Protein AF-V5FW48-F1 (afdb_monomer_lite)

Radius of gyration: 19.74 Å; chains: 1; bounding box: 48×28×52 Å

Sequence (156 aa):
CVYSNAESFEYIRESLEKKLLSNLEQDDKLPFQGLPIVLMFLQDSTIDEKEVLRLREDGQNLADSLQCPFMDVCLDQITEEQLVSDALHQLVQSIHHRAGFLNINQSVIECVEPDIRIIMCMFCGDPYSVENVLAPLLSHQFCFLSSAHSIILETF

pLDDT: mean 79.46, std 15.97, range [36.16, 97.38]

InterPro domains:
  IPR039006 Rho GTPase-activating protein, pG2 domain [PS51853] (117-156)
  IPR039007 Rho GTPase-activating protein, pG1 domain [PS51852] (1-110)
  IPR045786 Rho GTPase-activating protein, pG1 and pG2 domain [PF19518] (1-154)
  IPR051978 Rho GTPase-activating domain-containing protein [PTHR46005] (1-156)

Organism: Anoplophora glabripennis (NCBI:txid217634)

Structure (mmCIF, N/CA/C/O backbone):
data_AF-V5FW48-F1
#
_entry.id   AF-V5FW48-F1
#
loop_
_atom_site.group_PDB
_atom_site.id
_atom_site.type_symbol
_atom_site.label_atom_id
_atom_site.label_alt_id
_atom_site.label_comp_id
_atom_site.label_asym_id
_atom_site.label_entity_id
_atom_site.label_seq_id
_atom_site.pdbx_PDB_ins_code
_atom_site.Cartn_x
_atom_site.Cartn_y
_atom_site.Cartn_z
_atom_site.occupancy
_atom_site.B_iso_or_equiv
_atom_site.auth_seq_id
_atom_site.auth_comp_id
_atom_site.auth_asym_id
_atom_site.auth_atom_id
_atom_site.pdbx_PDB_model_num
ATOM 1 N N . CYS A 1 1 ? -2.242 -4.855 6.760 1.00 93.44 1 CYS A N 1
ATOM 2 C CA . CYS A 1 1 ? -1.733 -4.229 7.995 1.00 93.44 1 CYS A CA 1
ATOM 3 C C . CYS A 1 1 ? -2.922 -3.720 8.783 1.00 93.44 1 CYS A C 1
ATOM 5 O O . CYS A 1 1 ? -3.764 -3.078 8.176 1.00 93.44 1 CYS A O 1
ATOM 7 N N . VAL A 1 2 ? -3.020 -4.039 10.072 1.00 95.38 2 VAL A N 1
ATOM 8 C CA . VAL A 1 2 ? -4.204 -3.730 10.886 1.00 95.38 2 VAL A CA 1
ATOM 9 C C . VAL A 1 2 ? -3.772 -2.986 12.141 1.00 95.38 2 VAL A C 1
ATOM 11 O O . VAL A 1 2 ? -2.908 -3.492 12.854 1.00 95.38 2 VAL A O 1
ATOM 14 N N . TYR A 1 3 ? -4.367 -1.826 12.405 1.00 96.00 3 TYR A N 1
ATOM 15 C CA . TYR A 1 3 ? -4.175 -1.066 13.641 1.00 96.00 3 TYR A CA 1
ATOM 16 C C . TYR A 1 3 ? -5.521 -0.671 14.243 1.00 96.00 3 TYR A C 1
ATOM 18 O O . TYR A 1 3 ? -6.526 -0.590 13.537 1.00 96.00 3 TYR A O 1
ATOM 26 N N . SER A 1 4 ? -5.528 -0.420 15.549 1.00 94.25 4 SER A N 1
ATOM 27 C CA . SER A 1 4 ? -6.721 0.022 16.279 1.00 94.25 4 SER A CA 1
ATOM 28 C C . SER A 1 4 ? -6.479 1.236 17.168 1.00 94.25 4 SER A C 1
ATOM 30 O O . SER A 1 4 ? -7.431 1.847 17.626 1.00 94.25 4 SER A O 1
ATOM 32 N N . ASN A 1 5 ? -5.224 1.620 17.407 1.00 93.56 5 ASN A N 1
ATOM 33 C CA . ASN A 1 5 ? -4.847 2.739 18.271 1.00 93.56 5 ASN A CA 1
ATOM 34 C C . ASN A 1 5 ? -3.536 3.385 17.791 1.00 93.56 5 ASN A C 1
ATOM 36 O O . ASN A 1 5 ? -2.879 2.871 16.883 1.00 93.56 5 ASN A O 1
ATOM 40 N N . ALA A 1 6 ? -3.134 4.495 18.416 1.00 94.25 6 ALA A N 1
ATOM 41 C CA . ALA A 1 6 ? -1.928 5.230 18.034 1.00 94.25 6 ALA A CA 1
ATOM 42 C C . ALA A 1 6 ? -0.639 4.395 18.116 1.00 94.25 6 ALA A C 1
ATOM 44 O O . ALA A 1 6 ? 0.212 4.499 17.238 1.00 94.25 6 ALA A O 1
ATOM 45 N N . GLU A 1 7 ? -0.498 3.534 19.125 1.00 95.19 7 GLU A N 1
ATOM 46 C CA . GLU A 1 7 ? 0.699 2.698 19.285 1.00 95.19 7 GLU A CA 1
ATOM 47 C C . GLU A 1 7 ? 0.830 1.670 18.151 1.00 95.19 7 GLU A C 1
ATOM 49 O O . GLU A 1 7 ? 1.885 1.543 17.529 1.00 95.19 7 GLU A O 1
ATOM 54 N N . SER A 1 8 ? -0.261 0.968 17.835 1.00 96.00 8 SER A N 1
ATOM 55 C CA . SER A 1 8 ? -0.294 0.003 16.730 1.00 96.00 8 SER A CA 1
ATOM 56 C C . SER A 1 8 ? -0.149 0.674 15.362 1.00 96.00 8 SER A C 1
ATOM 58 O O . SER A 1 8 ? 0.504 0.111 14.482 1.00 96.00 8 SER A O 1
ATOM 60 N N . PHE A 1 9 ? -0.690 1.884 15.188 1.00 96.56 9 PHE A N 1
ATOM 61 C CA . PHE A 1 9 ? -0.482 2.686 13.983 1.00 96.56 9 PHE A CA 1
ATOM 62 C C . PHE A 1 9 ? 0.998 3.026 13.786 1.00 96.56 9 PHE A C 1
ATOM 64 O O . PHE A 1 9 ? 1.564 2.749 12.727 1.00 96.56 9 PHE A O 1
ATOM 71 N N . GLU A 1 10 ? 1.644 3.557 14.825 1.00 97.25 10 GLU A N 1
ATOM 72 C CA . GLU A 1 10 ? 3.057 3.929 14.784 1.00 97.25 10 GLU A CA 1
ATOM 73 C C . GLU A 1 10 ? 3.964 2.728 14.526 1.00 97.25 10 GLU A C 1
ATOM 75 O O . GLU A 1 10 ? 4.857 2.787 13.678 1.00 97.25 10 GLU A O 1
ATOM 80 N N . TYR A 1 11 ? 3.677 1.590 15.163 1.00 96.75 11 TYR A N 1
ATOM 81 C CA . TYR A 1 11 ? 4.393 0.348 14.890 1.00 96.75 11 TYR A CA 1
ATOM 82 C C . TYR A 1 11 ? 4.313 -0.056 13.410 1.00 96.75 11 TYR A C 1
ATOM 84 O O . TYR A 1 11 ? 5.325 -0.448 12.817 1.00 96.75 11 TYR A O 1
ATOM 92 N N . ILE A 1 12 ? 3.125 0.030 12.799 1.00 95.69 12 ILE A N 1
ATOM 93 C CA . ILE A 1 12 ? 2.938 -0.294 11.380 1.00 95.69 12 ILE A CA 1
ATOM 94 C C . ILE A 1 12 ? 3.698 0.690 10.504 1.00 95.69 12 ILE A C 1
ATOM 96 O O . ILE A 1 12 ? 4.411 0.247 9.602 1.00 95.69 12 ILE A O 1
ATOM 100 N N . ARG A 1 13 ? 3.577 1.992 10.775 1.00 94.50 13 ARG A N 1
ATOM 101 C CA . ARG A 1 13 ? 4.265 3.043 10.024 1.00 94.50 13 ARG A CA 1
ATOM 102 C C . ARG A 1 13 ? 5.772 2.813 10.023 1.00 94.50 13 ARG A C 1
ATOM 104 O O . ARG A 1 13 ? 6.355 2.635 8.957 1.00 94.50 13 ARG A O 1
ATOM 111 N N . GLU A 1 14 ? 6.380 2.682 11.201 1.00 94.44 14 GLU A N 1
ATOM 112 C CA . GLU A 1 14 ? 7.818 2.433 11.318 1.00 94.44 14 GLU A CA 1
ATOM 113 C C . GLU A 1 14 ? 8.245 1.120 10.650 1.00 94.44 14 GLU A C 1
ATOM 115 O O . GLU A 1 14 ? 9.309 1.040 10.034 1.00 94.44 14 GLU A O 1
ATOM 120 N N . SER A 1 15 ? 7.441 0.061 10.788 1.00 91.06 15 SER A N 1
ATOM 121 C CA . SER A 1 15 ? 7.755 -1.247 10.205 1.00 91.06 15 SER A CA 1
ATOM 122 C C . SER A 1 15 ? 7.722 -1.214 8.678 1.00 91.06 15 SER A C 1
ATOM 124 O O . SER A 1 15 ? 8.538 -1.875 8.032 1.00 91.06 15 SER A O 1
ATOM 126 N N . LEU A 1 16 ? 6.784 -0.463 8.098 1.00 88.50 16 LEU A N 1
ATOM 127 C CA . LEU A 1 16 ? 6.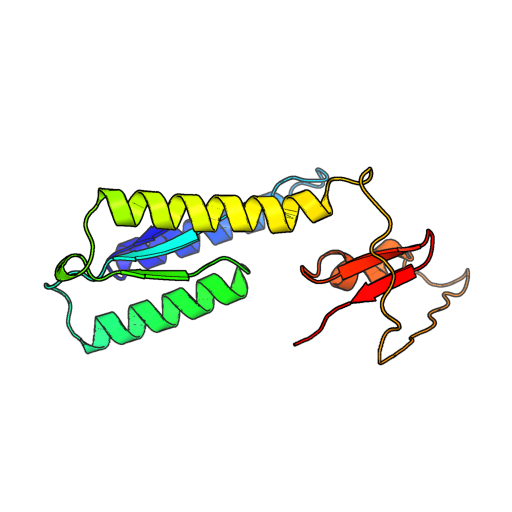678 -0.279 6.655 1.00 88.50 16 LEU A CA 1
ATOM 128 C C . LEU A 1 16 ? 7.795 0.626 6.135 1.00 88.50 16 LEU A C 1
ATOM 130 O O . LEU A 1 16 ? 8.454 0.246 5.172 1.00 88.50 16 LEU A O 1
ATOM 134 N N . GLU A 1 17 ? 8.089 1.742 6.803 1.00 84.75 17 GLU A N 1
ATOM 135 C CA . GLU A 1 17 ? 9.196 2.636 6.441 1.00 84.75 17 GLU A CA 1
ATOM 136 C C . GLU A 1 17 ? 10.545 1.916 6.467 1.00 84.75 17 GLU A C 1
ATOM 138 O O . GLU A 1 17 ? 11.278 1.946 5.481 1.00 84.75 17 GLU A O 1
ATOM 143 N N . LYS A 1 18 ? 10.853 1.187 7.549 1.00 84.06 18 LYS A N 1
ATOM 144 C CA . LYS A 1 18 ? 12.096 0.405 7.656 1.00 84.06 18 LYS A CA 1
ATOM 145 C C . LYS A 1 18 ? 12.216 -0.610 6.524 1.00 84.06 18 LYS A C 1
ATOM 147 O O . LYS A 1 18 ? 13.293 -0.751 5.952 1.00 84.06 18 LYS A O 1
ATOM 152 N N . LYS A 1 19 ? 11.119 -1.293 6.175 1.00 76.69 19 LYS A N 1
ATOM 153 C CA . LYS A 1 19 ? 11.105 -2.241 5.053 1.00 76.69 19 LYS A CA 1
ATOM 154 C C . LYS A 1 19 ? 11.271 -1.547 3.704 1.00 76.69 19 LYS A C 1
ATOM 156 O O . LYS A 1 19 ? 11.977 -2.075 2.854 1.00 76.69 19 LYS A O 1
ATOM 161 N N . LEU A 1 20 ? 10.650 -0.393 3.481 1.00 73.19 20 LEU A N 1
ATOM 162 C CA . LEU A 1 20 ? 10.819 0.364 2.237 1.00 73.19 20 LEU A CA 1
ATOM 163 C C . LEU A 1 20 ? 12.265 0.845 2.078 1.00 73.19 20 LEU A C 1
ATOM 165 O O . LEU A 1 20 ? 12.862 0.651 1.023 1.00 73.19 20 LEU A O 1
ATOM 169 N N . LEU A 1 21 ? 12.851 1.384 3.148 1.00 68.31 21 LEU A N 1
ATOM 170 C CA . LEU A 1 21 ? 14.233 1.863 3.173 1.00 68.31 21 LEU A CA 1
ATOM 171 C C . LEU A 1 21 ? 15.245 0.727 2.986 1.00 68.31 21 LEU A C 1
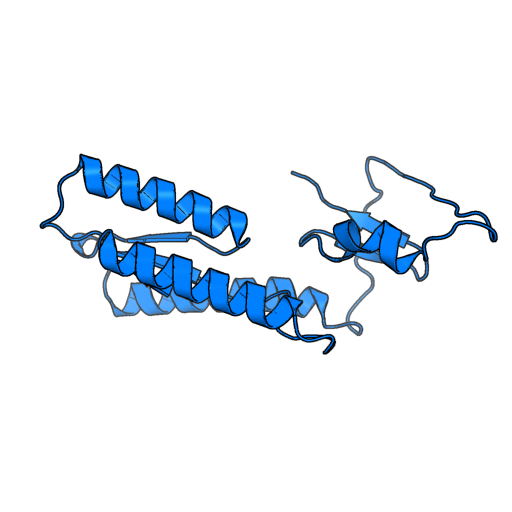ATOM 173 O O . LEU A 1 21 ? 16.145 0.855 2.163 1.00 68.31 21 LEU A O 1
ATOM 177 N N . SER A 1 22 ? 15.062 -0.423 3.647 1.00 66.50 22 SER A N 1
ATOM 178 C CA . SER A 1 22 ? 15.976 -1.566 3.485 1.00 66.50 22 SER A CA 1
ATOM 179 C C . SER A 1 22 ? 16.008 -2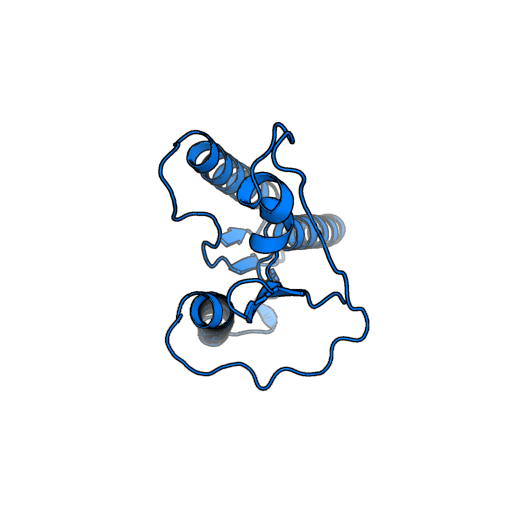.121 2.058 1.00 66.50 22 SER A C 1
ATOM 181 O O . SER A 1 22 ? 16.993 -2.731 1.658 1.00 66.50 22 SER A O 1
ATOM 183 N N . ASN A 1 23 ? 14.930 -1.928 1.292 1.00 58.78 23 ASN A N 1
ATOM 184 C CA . ASN A 1 23 ? 14.867 -2.330 -0.113 1.00 58.78 23 ASN A CA 1
ATOM 185 C C . ASN A 1 23 ? 15.505 -1.323 -1.068 1.00 58.78 23 ASN A C 1
ATOM 187 O O . ASN A 1 23 ? 15.908 -1.709 -2.155 1.00 58.78 23 ASN A O 1
ATOM 191 N N . LEU A 1 24 ? 15.592 -0.051 -0.681 1.00 57.88 24 LEU A N 1
ATOM 192 C CA . LEU A 1 24 ? 16.287 0.973 -1.461 1.00 57.88 24 LEU A CA 1
ATOM 193 C C . LEU A 1 24 ? 17.813 0.834 -1.347 1.00 57.88 24 LEU A C 1
ATOM 195 O O . LEU A 1 24 ? 18.526 1.198 -2.275 1.00 57.88 24 LEU A O 1
ATOM 199 N N . GLU A 1 25 ? 18.312 0.316 -0.220 1.00 58.03 25 GLU A N 1
ATOM 200 C CA . GLU A 1 25 ? 19.749 0.149 0.049 1.00 58.03 25 GLU A CA 1
ATOM 201 C C . GLU A 1 25 ? 20.359 -1.113 -0.581 1.00 58.03 25 GLU A C 1
ATOM 203 O O . GLU A 1 25 ? 21.578 -1.199 -0.739 1.00 58.03 25 GLU A O 1
ATOM 208 N N . GLN A 1 26 ? 19.537 -2.099 -0.945 1.00 55.69 26 GLN A N 1
ATOM 209 C CA . GLN A 1 26 ? 19.987 -3.264 -1.699 1.00 55.69 26 GLN A CA 1
ATOM 210 C C . GLN A 1 26 ? 19.848 -2.959 -3.195 1.00 55.69 26 GLN A C 1
ATOM 212 O O . GLN A 1 26 ? 18.740 -2.883 -3.708 1.00 55.69 26 GLN A O 1
ATOM 217 N N . ASP A 1 27 ? 20.973 -2.852 -3.913 1.00 47.56 27 ASP A N 1
ATOM 218 C CA . ASP A 1 27 ? 21.069 -2.762 -5.390 1.00 47.56 27 ASP A CA 1
ATOM 219 C C . ASP A 1 27 ? 20.424 -3.966 -6.135 1.00 47.56 27 ASP A C 1
ATOM 221 O O . ASP A 1 27 ? 20.515 -4.093 -7.363 1.00 47.56 27 ASP A O 1
ATOM 225 N N . ASP A 1 28 ? 19.776 -4.878 -5.401 1.00 44.75 28 ASP A N 1
ATOM 226 C CA . ASP A 1 28 ? 19.047 -6.014 -5.935 1.00 44.75 28 ASP A CA 1
ATOM 227 C C . ASP A 1 28 ? 17.736 -5.545 -6.567 1.00 44.75 28 ASP A C 1
ATOM 229 O O . ASP A 1 28 ? 16.783 -5.091 -5.931 1.00 44.75 28 ASP A O 1
ATOM 233 N N . LYS A 1 29 ? 17.706 -5.687 -7.889 1.00 49.72 29 LYS A N 1
ATOM 234 C CA . LYS A 1 29 ? 16.550 -5.442 -8.740 1.00 49.72 29 LYS A CA 1
ATOM 235 C C . LYS A 1 29 ? 15.380 -6.352 -8.312 1.00 49.72 29 LYS A C 1
ATOM 237 O O . LYS A 1 29 ? 15.253 -7.460 -8.826 1.00 49.72 29 LYS A O 1
ATOM 242 N N . LEU A 1 30 ? 14.502 -5.789 -7.464 1.00 46.53 30 LEU A N 1
ATOM 243 C CA . LEU A 1 30 ? 13.121 -6.181 -7.086 1.00 46.53 30 LEU A CA 1
ATOM 244 C C . LEU A 1 30 ? 12.998 -7.210 -5.937 1.00 46.53 30 LEU A C 1
ATOM 246 O O . LEU A 1 30 ? 13.680 -8.232 -5.974 1.00 46.53 30 LEU A O 1
ATOM 250 N N . PRO A 1 31 ? 12.100 -6.989 -4.933 1.00 45.53 31 PRO A N 1
ATOM 251 C CA . PRO A 1 31 ? 10.641 -7.117 -5.143 1.00 45.53 31 PRO A CA 1
ATOM 252 C C . PRO A 1 31 ? 9.697 -6.106 -4.438 1.00 45.53 31 PRO A C 1
ATOM 254 O O . PRO A 1 31 ? 8.482 -6.264 -4.541 1.00 45.53 31 PRO A O 1
ATOM 257 N N . PHE A 1 32 ? 10.172 -5.094 -3.702 1.00 48.16 32 PHE A N 1
ATOM 258 C CA . PHE A 1 32 ? 9.262 -4.246 -2.896 1.00 48.16 32 PHE A CA 1
ATOM 259 C C . PHE A 1 32 ? 8.679 -3.018 -3.605 1.00 48.16 32 PHE A C 1
ATOM 261 O O . PHE A 1 32 ? 7.820 -2.344 -3.033 1.00 48.16 32 PHE A O 1
ATOM 268 N N . GLN A 1 33 ? 9.045 -2.769 -4.863 1.00 51.81 33 GLN A N 1
ATOM 269 C CA . GLN A 1 33 ? 8.271 -1.886 -5.737 1.00 51.81 33 GLN A CA 1
ATOM 270 C C . GLN A 1 33 ? 6.960 -2.597 -6.110 1.00 51.81 33 GLN A C 1
ATOM 272 O O . GLN A 1 33 ? 6.857 -3.210 -7.165 1.00 51.81 33 GLN A O 1
ATOM 277 N N . GLY A 1 34 ? 5.985 -2.609 -5.196 1.00 55.78 34 GLY A N 1
ATOM 278 C CA . GLY A 1 34 ? 4.681 -3.222 -5.449 1.00 55.78 34 GLY A CA 1
ATOM 279 C C . GLY A 1 34 ? 4.250 -4.339 -4.499 1.00 55.78 34 GLY A C 1
ATOM 280 O O . GLY A 1 34 ? 3.411 -5.147 -4.903 1.00 55.78 34 GLY A O 1
ATOM 281 N N . LEU A 1 35 ? 4.694 -4.366 -3.232 1.00 68.94 35 LEU A N 1
ATOM 282 C CA . LEU A 1 35 ? 4.101 -5.276 -2.241 1.00 68.94 35 LEU A CA 1
ATOM 283 C C . LEU A 1 35 ? 2.596 -4.968 -2.095 1.00 68.94 35 LEU A C 1
ATOM 285 O O . LEU A 1 35 ? 2.252 -3.840 -1.724 1.00 68.94 35 LEU A O 1
ATOM 289 N N . PRO A 1 36 ? 1.687 -5.899 -2.433 1.00 78.00 36 PRO A N 1
ATOM 290 C CA . PRO A 1 36 ? 0.257 -5.676 -2.283 1.00 78.00 36 PRO A CA 1
ATOM 291 C C . PRO A 1 36 ? -0.036 -5.605 -0.784 1.00 78.00 36 PRO A C 1
ATOM 293 O O . PRO A 1 36 ? 0.174 -6.561 -0.038 1.00 78.00 36 PRO A O 1
ATOM 296 N N . ILE A 1 37 ? -0.445 -4.429 -0.330 1.00 87.69 37 ILE A N 1
ATOM 297 C CA . ILE A 1 37 ? -0.781 -4.152 1.063 1.00 87.69 37 ILE A CA 1
ATOM 298 C C . ILE A 1 37 ? -2.230 -3.694 1.064 1.00 87.69 37 ILE A C 1
ATOM 300 O O . ILE A 1 37 ? -2.674 -3.060 0.119 1.00 87.69 37 ILE A O 1
ATOM 304 N N . VAL A 1 38 ? -2.958 -4.021 2.121 1.00 92.62 38 VAL A N 1
ATOM 305 C CA . VAL A 1 38 ? -4.214 -3.359 2.477 1.00 92.62 38 VAL A CA 1
ATOM 306 C C . VAL A 1 38 ? -4.011 -2.823 3.884 1.00 92.62 38 VAL A C 1
ATOM 308 O O . VAL A 1 38 ? -3.590 -3.582 4.769 1.00 92.62 38 VAL A O 1
ATOM 311 N N . LEU A 1 39 ? -4.221 -1.525 4.085 1.00 95.19 39 LEU A N 1
ATOM 312 C CA . LEU A 1 39 ? -4.157 -0.894 5.397 1.00 95.19 39 LEU A CA 1
ATOM 313 C C . LEU A 1 39 ? -5.567 -0.836 5.983 1.00 95.19 39 LEU A C 1
ATOM 315 O O . LEU A 1 39 ? -6.499 -0.396 5.324 1.00 95.19 39 LEU A O 1
ATOM 319 N N . MET A 1 40 ? -5.724 -1.308 7.211 1.00 96.00 40 MET A N 1
ATOM 320 C CA . MET A 1 40 ? -7.017 -1.434 7.866 1.00 96.00 40 MET A CA 1
ATOM 321 C C . MET A 1 40 ? -6.976 -0.766 9.233 1.00 96.00 40 MET A C 1
ATOM 323 O O . MET A 1 40 ? -6.106 -1.076 10.051 1.00 96.00 40 MET A O 1
ATOM 327 N N . PHE A 1 41 ? -7.947 0.106 9.467 1.00 95.56 41 PHE A N 1
ATOM 328 C CA . PHE A 1 41 ? -8.241 0.688 10.761 1.00 95.56 41 PHE A CA 1
ATOM 329 C C . PHE A 1 41 ? -9.449 -0.020 11.375 1.00 95.56 41 PHE A C 1
ATOM 331 O O . PHE A 1 41 ? -10.541 -0.005 10.808 1.00 95.56 41 PHE A O 1
ATOM 338 N N . LEU A 1 42 ? -9.240 -0.653 12.527 1.00 92.75 42 LEU A N 1
ATOM 339 C CA . LEU A 1 42 ? -10.304 -1.229 13.342 1.00 92.75 42 LEU A CA 1
ATOM 340 C C . LEU A 1 42 ? -10.696 -0.220 14.415 1.00 92.75 42 LEU A C 1
ATOM 342 O O . LEU A 1 42 ? -9.923 0.032 15.340 1.00 92.75 42 LEU A O 1
ATOM 346 N N . GLN A 1 43 ? -11.898 0.337 14.301 1.00 88.12 43 GLN A N 1
ATOM 347 C CA . GLN A 1 43 ? -12.406 1.270 15.292 1.00 88.12 43 GLN A CA 1
ATOM 348 C C . GLN A 1 43 ? -12.683 0.538 16.611 1.00 88.12 43 GLN A C 1
ATOM 350 O O . GLN A 1 43 ? -13.548 -0.336 16.684 1.00 88.12 43 GLN A O 1
ATOM 355 N N . ASP A 1 44 ? -11.961 0.924 17.661 1.00 80.62 44 ASP A N 1
ATOM 356 C CA . ASP A 1 44 ? -12.221 0.472 19.024 1.00 80.62 44 ASP A CA 1
ATOM 357 C C . ASP A 1 44 ? -13.190 1.443 19.720 1.00 80.62 44 ASP A C 1
ATOM 359 O O . ASP A 1 44 ? -12.961 2.652 19.770 1.00 80.62 44 ASP A O 1
ATOM 363 N N . SER A 1 45 ? -14.278 0.903 20.274 1.00 74.56 45 SER A N 1
ATOM 364 C CA . SER A 1 45 ? -15.296 1.645 21.035 1.00 74.56 45 SER A CA 1
ATOM 365 C C . SER A 1 45 ? -14.766 2.371 22.281 1.00 74.56 45 SER A C 1
ATOM 367 O O . SER A 1 45 ? -15.458 3.220 22.841 1.00 74.56 45 SER A O 1
ATOM 369 N N . THR A 1 46 ? -13.560 2.033 22.742 1.00 79.19 46 THR A N 1
ATOM 370 C CA . THR A 1 46 ? -12.935 2.627 23.932 1.00 79.19 46 THR A CA 1
ATOM 371 C C . THR A 1 46 ? -12.180 3.930 23.653 1.00 79.19 46 THR A C 1
ATOM 373 O O . THR A 1 46 ? -11.794 4.619 24.599 1.00 79.19 46 THR A O 1
ATOM 376 N N . ILE A 1 47 ? -11.976 4.275 22.379 1.00 80.19 47 ILE A N 1
ATOM 377 C CA . ILE A 1 47 ? -11.166 5.416 21.944 1.00 80.19 47 ILE A CA 1
ATOM 378 C C . ILE A 1 47 ? -12.048 6.653 21.748 1.00 80.19 47 ILE A C 1
ATOM 380 O O . ILE A 1 47 ? -13.180 6.564 21.275 1.00 80.19 47 ILE A O 1
ATOM 384 N N . ASP A 1 48 ? -11.518 7.822 22.112 1.00 88.69 48 ASP A N 1
ATOM 385 C CA . ASP A 1 48 ? -12.210 9.102 21.951 1.00 88.69 48 ASP A CA 1
ATOM 386 C C . ASP A 1 48 ? -12.495 9.413 20.472 1.00 88.69 48 ASP A C 1
ATOM 388 O O . ASP A 1 48 ? -11.654 9.179 19.602 1.00 88.69 48 ASP A O 1
ATOM 392 N N . GLU A 1 49 ? -13.653 10.010 20.171 1.00 88.69 49 GLU A N 1
ATOM 393 C CA . GLU A 1 49 ? -14.068 10.306 18.789 1.00 88.69 49 GLU A CA 1
ATOM 394 C C . GLU A 1 49 ? -13.042 11.171 18.043 1.00 88.69 49 GLU A C 1
ATOM 396 O O . GLU A 1 49 ? -12.802 10.987 16.847 1.00 88.69 49 GLU A O 1
ATOM 401 N N . LYS A 1 50 ? -12.388 12.099 18.751 1.00 92.00 50 LYS A N 1
ATOM 402 C CA . LYS A 1 50 ? -11.343 12.945 18.169 1.00 92.00 50 LYS A CA 1
ATOM 403 C C . LYS A 1 50 ? -10.109 12.136 17.777 1.00 92.00 50 LYS A C 1
ATOM 405 O O . LYS A 1 50 ? -9.475 12.436 16.766 1.00 92.00 50 LYS A O 1
ATOM 410 N N . GLU A 1 51 ? -9.750 11.143 18.580 1.00 91.69 51 GLU A N 1
ATOM 411 C CA . GLU A 1 51 ? -8.619 10.264 18.300 1.00 91.69 51 GLU A CA 1
ATOM 412 C C . GLU A 1 51 ? -8.944 9.299 17.156 1.00 91.69 51 GLU A C 1
ATOM 414 O O . GLU A 1 51 ? -8.112 9.129 16.270 1.00 91.69 51 GLU A O 1
ATOM 419 N N . VAL A 1 52 ? -10.173 8.778 17.087 1.00 92.62 52 VAL A N 1
ATOM 420 C CA . VAL A 1 52 ? -10.661 7.986 15.944 1.00 92.62 52 VAL A CA 1
ATOM 421 C C . VAL A 1 52 ? -10.548 8.771 14.635 1.00 92.62 52 VAL A C 1
ATOM 423 O O . VAL A 1 52 ? -9.998 8.260 13.661 1.00 92.62 52 VAL A O 1
ATOM 426 N N . LEU A 1 53 ? -11.029 10.020 14.606 1.00 94.12 53 LEU A N 1
ATOM 427 C CA . LEU A 1 53 ? -10.947 10.871 13.413 1.00 94.12 53 LEU A CA 1
ATOM 428 C C . LEU A 1 53 ? -9.499 11.102 12.976 1.00 94.12 53 LEU A C 1
ATOM 430 O O . LEU A 1 53 ? -9.187 10.977 11.793 1.00 94.12 53 LEU A O 1
ATOM 434 N N . ARG A 1 54 ? -8.615 11.387 13.935 1.00 95.69 54 ARG A N 1
ATOM 435 C CA . ARG A 1 54 ? -7.191 11.585 13.664 1.00 95.69 54 ARG A CA 1
ATOM 436 C C . ARG A 1 54 ? -6.537 10.316 13.118 1.00 95.69 54 ARG A C 1
ATOM 438 O O . ARG A 1 54 ? -5.847 10.375 12.111 1.00 95.69 54 ARG A O 1
ATOM 445 N N . LEU A 1 55 ? -6.766 9.171 13.758 1.00 95.62 55 LEU A N 1
ATOM 446 C CA . LEU A 1 55 ? -6.198 7.888 13.342 1.00 95.62 55 LEU A CA 1
ATOM 447 C C . LEU A 1 55 ? -6.680 7.461 11.959 1.00 95.62 55 LEU A C 1
ATOM 449 O O . LEU A 1 55 ? -5.916 6.858 11.207 1.00 95.62 55 LEU A O 1
ATOM 453 N N . ARG A 1 56 ? -7.926 7.782 11.609 1.00 96.00 56 ARG A N 1
ATOM 454 C CA . ARG A 1 56 ? -8.466 7.562 10.269 1.00 96.00 56 ARG A CA 1
ATOM 455 C C . ARG A 1 56 ? -7.772 8.437 9.227 1.00 96.00 56 ARG A C 1
ATOM 457 O O . ARG A 1 56 ? -7.392 7.924 8.181 1.00 96.00 56 ARG A O 1
ATOM 464 N N . GLU A 1 57 ? -7.596 9.727 9.509 1.00 97.19 57 GLU A N 1
ATOM 465 C CA . GLU A 1 57 ? -6.900 10.664 8.616 1.00 97.19 57 GLU A CA 1
ATOM 466 C C . GLU A 1 57 ? -5.429 10.266 8.421 1.00 97.19 57 GLU A C 1
ATOM 468 O O . GLU A 1 57 ? -4.965 10.138 7.288 1.00 97.19 57 GLU A O 1
ATOM 473 N N . ASP A 1 58 ? -4.716 9.983 9.513 1.00 97.38 58 ASP A N 1
ATOM 474 C CA . ASP A 1 58 ? -3.324 9.524 9.485 1.00 97.38 58 ASP A CA 1
ATOM 475 C C . ASP A 1 58 ? -3.192 8.191 8.714 1.00 97.38 58 ASP A C 1
ATOM 477 O O . ASP A 1 58 ? -2.267 8.009 7.918 1.00 97.38 58 ASP A O 1
ATOM 481 N N . GLY A 1 59 ? -4.157 7.282 8.890 1.00 96.94 59 GLY A N 1
ATOM 482 C CA . GLY A 1 59 ? -4.279 6.032 8.139 1.00 96.94 59 GLY A CA 1
ATOM 483 C C . GLY A 1 59 ? -4.450 6.224 6.642 1.00 96.94 59 GLY A C 1
ATOM 484 O O . GLY A 1 59 ? -3.704 5.630 5.864 1.00 96.94 59 GLY A O 1
ATOM 485 N N . GLN A 1 60 ? -5.403 7.063 6.240 1.00 96.56 60 GLN A N 1
ATOM 486 C CA . GLN A 1 60 ? -5.656 7.365 4.834 1.00 96.56 60 GLN A CA 1
ATOM 487 C C . GLN A 1 60 ? -4.425 8.006 4.181 1.00 96.56 60 GLN A C 1
ATOM 489 O O . GLN A 1 60 ? -3.985 7.546 3.133 1.00 96.56 60 GLN A O 1
ATOM 494 N N . ASN A 1 61 ? -3.796 8.982 4.843 1.00 95.62 61 ASN A N 1
ATOM 495 C CA . ASN A 1 61 ? -2.582 9.636 4.344 1.00 95.62 61 ASN A CA 1
ATOM 496 C C . ASN A 1 61 ? -1.420 8.647 4.147 1.00 95.62 61 ASN A C 1
ATOM 498 O O . ASN A 1 61 ? -0.668 8.735 3.168 1.00 95.62 61 ASN A O 1
ATOM 502 N N . LEU A 1 62 ? -1.260 7.694 5.073 1.00 93.38 62 LEU A N 1
ATOM 503 C CA . LEU A 1 62 ? -0.262 6.637 4.943 1.00 93.38 62 LEU A CA 1
ATOM 504 C C . LEU A 1 62 ? -0.608 5.695 3.784 1.00 93.38 62 LEU A C 1
ATOM 506 O O . LEU A 1 62 ? 0.271 5.355 2.995 1.00 93.38 62 LEU A O 1
ATOM 510 N N . ALA A 1 63 ? -1.871 5.289 3.657 1.00 91.12 63 ALA A N 1
ATOM 511 C CA . ALA A 1 63 ? -2.329 4.436 2.567 1.00 91.12 63 ALA A CA 1
ATOM 512 C C . ALA A 1 63 ? -2.104 5.084 1.193 1.00 91.12 63 ALA A C 1
ATOM 514 O O . ALA A 1 63 ? -1.597 4.414 0.291 1.00 91.12 63 ALA A O 1
ATOM 515 N N . ASP A 1 64 ? -2.379 6.385 1.072 1.00 86.94 64 ASP A N 1
ATOM 516 C CA . ASP A 1 64 ? -2.161 7.179 -0.139 1.00 86.94 64 ASP A CA 1
ATOM 517 C C . ASP A 1 64 ? -0.668 7.275 -0.485 1.00 86.94 64 ASP A C 1
ATOM 519 O O . ASP A 1 64 ? -0.279 7.018 -1.626 1.00 86.94 64 ASP A O 1
ATOM 523 N N . SER A 1 65 ? 0.195 7.550 0.503 1.00 85.25 65 SER A N 1
ATOM 524 C CA . SER A 1 65 ? 1.657 7.557 0.305 1.00 85.25 65 SER A CA 1
ATOM 525 C C . SER A 1 65 ? 2.196 6.196 -0.136 1.00 85.25 65 SER A C 1
ATOM 527 O O . SER A 1 65 ? 3.143 6.121 -0.918 1.00 85.25 65 SER A O 1
ATOM 529 N N . LEU A 1 66 ? 1.596 5.112 0.360 1.00 82.00 66 LEU A N 1
ATOM 530 C CA . LEU A 1 66 ? 1.956 3.737 0.015 1.00 82.00 66 LEU A CA 1
ATOM 531 C C . LEU A 1 66 ? 1.242 3.215 -1.240 1.00 82.00 66 LEU A C 1
ATOM 533 O O . LEU A 1 66 ? 1.517 2.087 -1.660 1.00 82.00 66 LEU A O 1
ATOM 537 N N . GLN A 1 67 ? 0.323 4.001 -1.813 1.00 79.50 67 GLN A N 1
ATOM 538 C CA . GLN A 1 67 ? -0.544 3.616 -2.929 1.00 79.50 67 GLN A CA 1
ATOM 539 C C . GLN A 1 67 ? -1.199 2.244 -2.701 1.00 79.50 67 GLN A C 1
ATOM 541 O O . GLN A 1 67 ? -1.089 1.315 -3.512 1.00 79.50 67 GLN A O 1
ATOM 546 N N . CYS A 1 68 ? -1.830 2.087 -1.537 1.00 85.81 68 CYS A N 1
ATOM 547 C CA . CYS A 1 68 ? -2.504 0.858 -1.138 1.00 85.81 68 CYS A CA 1
ATOM 548 C C . CYS A 1 68 ? -3.937 1.136 -0.655 1.00 85.81 68 CYS A C 1
ATOM 550 O O . CYS A 1 68 ? -4.210 2.240 -0.187 1.00 85.81 68 CYS A O 1
ATOM 552 N N . PRO A 1 69 ? -4.871 0.170 -0.755 1.00 91.44 69 PRO A N 1
ATOM 553 C CA . PRO A 1 69 ? -6.229 0.364 -0.264 1.00 91.44 69 PRO A CA 1
ATOM 554 C C . PRO A 1 69 ? -6.276 0.613 1.246 1.00 91.44 69 PRO A C 1
ATOM 556 O O . PRO A 1 69 ? -5.585 -0.064 2.016 1.00 91.44 69 PRO A O 1
ATOM 559 N N . PHE A 1 70 ? -7.152 1.532 1.650 1.00 95.12 70 PHE A N 1
ATOM 560 C CA . PHE A 1 70 ? -7.491 1.806 3.042 1.00 95.12 70 PHE A CA 1
ATOM 561 C C . PHE A 1 70 ? -8.889 1.273 3.372 1.00 95.12 70 PHE A C 1
ATOM 563 O O . PHE A 1 70 ? -9.841 1.502 2.626 1.00 95.12 70 PHE A O 1
ATOM 570 N N . MET A 1 71 ? -9.015 0.563 4.491 1.00 94.56 71 MET A N 1
ATOM 571 C CA . MET A 1 71 ? -10.281 0.053 5.015 1.00 94.56 71 MET A CA 1
ATOM 572 C C . MET A 1 71 ? -10.530 0.620 6.410 1.00 94.56 71 MET A C 1
ATOM 574 O O . MET A 1 71 ? -9.790 0.320 7.343 1.00 94.56 71 MET A O 1
ATOM 578 N N . ASP A 1 72 ? -11.598 1.393 6.554 1.00 93.38 72 ASP A N 1
ATOM 579 C CA . ASP A 1 72 ? -12.097 1.896 7.834 1.00 93.38 72 ASP A CA 1
ATOM 580 C C . ASP A 1 72 ? -13.267 1.026 8.292 1.00 93.38 72 ASP A C 1
ATOM 582 O O . ASP A 1 72 ? -14.278 0.913 7.597 1.00 93.38 72 ASP A O 1
ATOM 586 N N . VAL A 1 73 ? -13.097 0.344 9.423 1.00 90.94 73 VAL A N 1
ATOM 587 C CA . VAL A 1 73 ? -13.966 -0.763 9.821 1.00 90.94 73 VAL A CA 1
ATOM 588 C C . VAL A 1 73 ? -14.521 -0.524 11.215 1.00 90.94 73 VAL A C 1
ATOM 590 O O . VAL A 1 73 ? -13.783 -0.400 12.193 1.00 90.94 73 VAL A O 1
ATOM 593 N N . CYS A 1 74 ? -15.848 -0.554 11.303 1.00 85.56 74 CYS A N 1
ATOM 594 C CA . CYS A 1 74 ? -16.588 -0.581 12.555 1.00 85.56 74 CYS A CA 1
ATOM 595 C C . CYS A 1 74 ? -17.118 -2.004 12.790 1.00 85.56 74 CYS A C 1
ATOM 597 O O . CYS A 1 74 ? -17.960 -2.488 12.029 1.00 85.56 74 CYS A O 1
ATOM 599 N N . LEU A 1 75 ? -16.624 -2.681 13.833 1.00 76.62 75 LEU A N 1
ATOM 600 C CA . LEU A 1 75 ? -16.968 -4.083 14.127 1.00 76.62 75 LEU A CA 1
ATOM 601 C C . LEU A 1 75 ? -18.460 -4.294 14.432 1.00 76.62 75 LEU A C 1
ATOM 603 O O . LEU A 1 75 ? -18.981 -5.382 14.213 1.00 76.62 75 LEU A O 1
ATOM 607 N N . ASP A 1 76 ? -19.175 -3.250 14.855 1.00 80.25 76 ASP A N 1
ATOM 608 C CA . ASP A 1 76 ? -20.619 -3.320 15.111 1.00 80.25 76 ASP A CA 1
ATOM 609 C C . ASP A 1 76 ? -21.453 -3.484 13.827 1.00 80.25 76 ASP A C 1
ATOM 611 O O . ASP A 1 76 ? -22.638 -3.813 13.887 1.00 80.25 76 ASP A O 1
ATOM 615 N N . GLN A 1 77 ? -20.855 -3.236 12.657 1.00 79.12 77 GLN A N 1
ATOM 616 C CA . GLN A 1 77 ? -21.556 -3.181 11.371 1.00 79.12 77 GLN A CA 1
ATOM 617 C C . GLN A 1 77 ? -21.210 -4.348 10.437 1.00 79.12 77 GLN A C 1
ATOM 619 O O . GLN A 1 77 ? -21.917 -4.563 9.452 1.00 79.12 77 GLN A O 1
ATOM 624 N N . ILE A 1 78 ? -20.133 -5.092 10.714 1.00 82.62 78 ILE A N 1
ATOM 625 C CA . ILE A 1 78 ? -19.556 -6.088 9.800 1.00 82.62 78 ILE A CA 1
ATOM 626 C C . ILE A 1 78 ? -19.135 -7.335 10.586 1.00 82.62 78 ILE A C 1
ATOM 628 O O . ILE A 1 78 ? -18.513 -7.237 11.640 1.00 82.62 78 ILE A O 1
ATOM 632 N N . THR A 1 79 ? -19.437 -8.525 10.059 1.00 86.38 79 THR A N 1
ATOM 633 C CA . THR A 1 79 ? -18.964 -9.791 10.640 1.00 86.38 79 THR A CA 1
ATOM 634 C C . THR A 1 79 ? -17.496 -10.046 10.295 1.00 86.38 79 THR A C 1
ATOM 636 O O . THR A 1 79 ? -17.022 -9.666 9.224 1.00 86.38 79 THR A O 1
ATOM 639 N N . GLU A 1 80 ? -16.768 -10.751 11.165 1.00 84.81 80 GLU A N 1
ATOM 640 C CA . GLU A 1 80 ? -15.349 -11.068 10.933 1.00 84.81 80 GLU A CA 1
ATOM 641 C C . GLU A 1 80 ? -15.113 -11.811 9.607 1.00 84.81 80 GLU A C 1
ATOM 643 O O . GLU A 1 80 ? -14.159 -11.516 8.889 1.00 84.81 80 GLU A O 1
ATOM 648 N N . GLU A 1 81 ? -16.004 -12.737 9.237 1.00 88.62 81 GLU A N 1
ATOM 649 C CA . GLU A 1 81 ? -15.907 -13.471 7.969 1.00 88.62 81 GLU A CA 1
ATOM 650 C C . GLU A 1 81 ? -16.015 -12.541 6.756 1.00 88.62 81 GLU A C 1
ATOM 652 O O . GLU A 1 81 ? -15.240 -12.661 5.803 1.00 88.62 81 GLU A O 1
ATOM 657 N N . GLN A 1 82 ? -16.951 -11.589 6.800 1.00 89.31 82 GLN A N 1
ATOM 658 C CA . GLN A 1 82 ? -17.140 -10.623 5.726 1.00 89.31 82 GLN A CA 1
ATOM 659 C C . GLN A 1 82 ? -15.947 -9.669 5.635 1.00 89.31 82 GLN A C 1
ATOM 661 O O . GLN A 1 82 ? -15.436 -9.436 4.544 1.00 89.31 82 GLN A O 1
ATOM 666 N N . LEU A 1 83 ? -15.423 -9.217 6.776 1.00 90.31 83 LEU A N 1
ATOM 667 C CA . LEU A 1 83 ? -14.229 -8.380 6.836 1.00 90.31 83 LEU A CA 1
ATOM 668 C C . LEU A 1 83 ? -13.011 -9.055 6.191 1.00 90.31 83 LEU A C 1
ATOM 670 O O . LEU A 1 83 ? -12.305 -8.440 5.390 1.00 90.31 83 LEU A O 1
ATOM 674 N N . VAL A 1 84 ? -12.757 -10.320 6.534 1.00 91.88 84 VAL A N 1
ATOM 675 C CA . VAL A 1 84 ? -11.637 -11.082 5.964 1.00 91.88 84 VAL A CA 1
ATOM 676 C C . VAL A 1 84 ? -11.836 -11.278 4.463 1.00 91.88 84 VAL A C 1
ATOM 678 O O . VAL A 1 84 ? -10.890 -11.094 3.696 1.00 91.88 84 VAL A O 1
ATOM 681 N N . SER A 1 85 ? -13.056 -11.607 4.031 1.00 93.94 85 SER A N 1
ATOM 682 C CA . SER A 1 85 ? -13.395 -11.738 2.611 1.00 93.94 85 SER A CA 1
ATOM 683 C C . SER A 1 85 ? -13.153 -10.438 1.840 1.00 93.94 85 SER A C 1
ATOM 685 O O . SER A 1 85 ? -12.546 -10.473 0.769 1.00 93.94 85 SER A O 1
ATOM 687 N N . ASP A 1 86 ? -13.581 -9.297 2.380 1.00 92.50 86 ASP A N 1
ATOM 688 C CA . ASP A 1 86 ? -13.437 -7.989 1.739 1.00 92.50 86 ASP A CA 1
ATOM 689 C C . ASP A 1 86 ? -11.966 -7.562 1.679 1.00 92.50 86 ASP A C 1
ATOM 691 O O . ASP A 1 86 ? -11.480 -7.142 0.626 1.00 92.50 86 ASP A O 1
ATOM 695 N N . ALA A 1 87 ? -11.216 -7.759 2.767 1.00 92.19 87 ALA A N 1
ATOM 696 C CA . ALA A 1 87 ? -9.787 -7.466 2.811 1.00 92.19 87 ALA A CA 1
ATOM 697 C C . ALA A 1 87 ? -8.987 -8.331 1.825 1.00 92.19 87 ALA A C 1
ATOM 699 O O . ALA A 1 87 ? -8.097 -7.830 1.132 1.00 92.19 87 ALA A O 1
ATOM 700 N N . LEU A 1 88 ? -9.315 -9.624 1.718 1.00 93.50 88 LEU A N 1
ATOM 701 C CA . LEU A 1 88 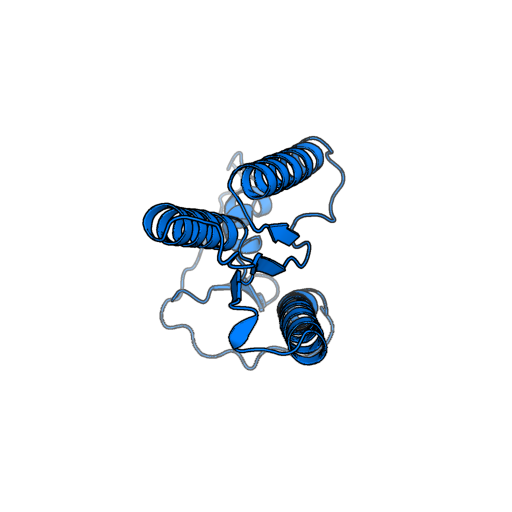? -8.702 -10.516 0.736 1.00 93.50 88 LEU A CA 1
ATOM 702 C C . LEU A 1 88 ? -9.094 -10.141 -0.694 1.00 93.50 88 LEU A C 1
ATOM 704 O O . LEU A 1 88 ? -8.229 -10.158 -1.566 1.00 93.50 88 LEU A O 1
ATOM 708 N N . HIS A 1 89 ? -10.347 -9.751 -0.946 1.00 92.81 89 HIS A N 1
ATOM 709 C CA . HIS A 1 89 ? -10.762 -9.257 -2.260 1.00 92.81 89 HIS A CA 1
ATOM 710 C C . HIS A 1 89 ? -9.989 -8.001 -2.665 1.00 92.81 89 HIS A C 1
ATOM 712 O O . HIS A 1 89 ? -9.463 -7.962 -3.774 1.00 92.81 89 HIS A O 1
ATOM 718 N N . GLN A 1 90 ? -9.855 -7.013 -1.776 1.00 89.56 90 GLN A N 1
ATOM 719 C CA . GLN A 1 90 ? -9.075 -5.793 -2.025 1.00 89.56 90 GLN A CA 1
ATOM 720 C C . GLN A 1 90 ? -7.601 -6.105 -2.305 1.00 89.56 90 GLN A C 1
ATOM 722 O O . GLN A 1 90 ? -6.993 -5.552 -3.227 1.00 89.56 90 GLN A O 1
ATOM 727 N N . LEU A 1 91 ? -7.027 -7.044 -1.551 1.00 89.56 91 LEU A N 1
ATOM 728 C CA . LEU A 1 91 ? -5.658 -7.496 -1.760 1.00 89.56 91 LEU A CA 1
ATOM 729 C C . LEU A 1 91 ? -5.492 -8.183 -3.122 1.00 89.56 91 LEU A C 1
ATOM 731 O O . LEU A 1 91 ? -4.569 -7.861 -3.867 1.00 89.56 91 LEU A O 1
ATOM 735 N N . VAL A 1 92 ? -6.394 -9.102 -3.470 1.00 87.25 92 VAL A N 1
ATOM 736 C CA . VAL A 1 92 ? -6.387 -9.828 -4.747 1.00 87.25 92 VAL A CA 1
ATOM 737 C C . VAL A 1 92 ? -6.621 -8.879 -5.922 1.00 87.25 92 VAL A C 1
ATOM 739 O O . VAL A 1 92 ? -5.930 -8.991 -6.929 1.00 87.25 92 VAL A O 1
ATOM 742 N N . GLN A 1 93 ? -7.516 -7.899 -5.796 1.00 84.44 93 GLN A N 1
ATOM 743 C CA . GLN A 1 93 ? -7.712 -6.850 -6.799 1.00 84.44 93 GLN A CA 1
ATOM 744 C C . GLN A 1 93 ? -6.450 -6.004 -6.980 1.00 84.44 93 GLN A C 1
ATOM 746 O O . GLN A 1 93 ? -6.035 -5.773 -8.113 1.00 84.44 93 GLN A O 1
ATOM 751 N N . SER A 1 94 ? -5.785 -5.625 -5.885 1.00 78.94 94 SER A N 1
ATOM 752 C CA . SER A 1 94 ? -4.510 -4.900 -5.934 1.00 78.94 94 SER A CA 1
ATOM 753 C C . SER A 1 94 ? -3.414 -5.729 -6.606 1.00 78.94 94 SER A C 1
ATOM 755 O O . SER A 1 94 ? -2.642 -5.209 -7.409 1.00 78.94 94 SER A O 1
ATOM 757 N N . ILE A 1 95 ? -3.368 -7.037 -6.331 1.00 78.50 95 ILE A N 1
ATOM 758 C CA . ILE A 1 95 ? -2.467 -7.972 -7.011 1.00 78.50 95 ILE A CA 1
ATOM 759 C C . ILE A 1 95 ? -2.807 -8.057 -8.490 1.00 78.50 95 ILE A C 1
ATOM 761 O O . ILE A 1 95 ? -1.897 -7.971 -9.294 1.00 78.50 95 ILE A O 1
ATOM 765 N N . HIS A 1 96 ? -4.072 -8.212 -8.876 1.00 72.94 96 HIS A N 1
ATOM 766 C CA . HIS A 1 96 ? -4.459 -8.299 -10.284 1.00 72.94 96 HIS A CA 1
ATOM 767 C C . HIS A 1 96 ? -4.167 -7.013 -11.046 1.00 72.94 96 HIS A C 1
ATOM 769 O O . HIS A 1 96 ? -3.641 -7.089 -12.152 1.00 72.94 96 HIS A O 1
ATOM 775 N N . HIS A 1 97 ? -4.436 -5.854 -10.450 1.00 67.69 97 HIS A N 1
ATOM 776 C CA . HIS A 1 97 ? -4.094 -4.562 -11.036 1.00 67.69 97 HIS A CA 1
ATOM 777 C C . HIS A 1 97 ? -2.579 -4.454 -11.276 1.00 67.69 97 HIS A C 1
ATOM 779 O O . HIS A 1 97 ? -2.140 -4.048 -12.348 1.00 67.69 97 HIS A O 1
ATOM 785 N N . ARG A 1 98 ? -1.771 -4.955 -10.331 1.00 65.56 98 ARG A N 1
ATOM 786 C CA . ARG A 1 98 ? -0.303 -5.018 -10.441 1.00 65.56 98 ARG A CA 1
ATOM 787 C C . ARG A 1 98 ? 0.226 -6.182 -11.295 1.00 65.56 98 ARG A C 1
ATOM 789 O O . ARG A 1 98 ? 1.321 -6.104 -11.832 1.00 65.56 98 ARG A O 1
ATOM 796 N N . ALA A 1 99 ? -0.511 -7.277 -11.448 1.00 59.12 99 ALA A N 1
ATOM 797 C CA . ALA A 1 99 ? -0.104 -8.462 -12.207 1.00 59.12 99 ALA A CA 1
ATOM 798 C C . ALA A 1 99 ? -0.522 -8.371 -13.679 1.00 59.12 99 ALA A C 1
ATOM 800 O O . ALA A 1 99 ? 0.195 -8.874 -14.541 1.00 59.12 99 ALA A O 1
ATOM 801 N N . GLY A 1 100 ? -1.615 -7.665 -13.990 1.00 52.16 100 GLY A N 1
ATOM 802 C CA . GLY A 1 100 ? -1.895 -7.168 -15.342 1.00 52.16 100 GLY A CA 1
ATOM 803 C C . GLY A 1 100 ? -0.771 -6.266 -15.870 1.00 52.16 100 GLY A C 1
ATOM 804 O O . GLY A 1 100 ? -0.566 -6.183 -17.073 1.00 52.16 100 GLY A O 1
ATOM 805 N N . PHE A 1 101 ? 0.015 -5.691 -14.957 1.00 47.38 101 PHE A N 1
ATOM 806 C CA . PHE A 1 101 ? 1.245 -4.932 -15.193 1.00 47.38 101 PHE A CA 1
ATOM 807 C C . PHE A 1 101 ? 2.488 -5.809 -15.476 1.00 47.38 101 PHE A C 1
ATOM 809 O O . PHE A 1 101 ? 3.389 -5.379 -16.191 1.00 47.38 101 PHE A O 1
ATOM 816 N N . LEU A 1 102 ? 2.561 -7.037 -14.932 1.00 44.44 102 LEU A N 1
ATOM 817 C CA . LEU A 1 102 ? 3.715 -7.955 -15.054 1.00 44.44 102 LEU A CA 1
ATOM 818 C C . LEU A 1 102 ? 3.511 -9.082 -16.084 1.00 44.44 102 LEU A C 1
ATOM 820 O O . LEU A 1 102 ? 4.479 -9.719 -16.506 1.00 44.44 102 LEU A O 1
ATOM 824 N N . ASN A 1 103 ? 2.276 -9.333 -16.530 1.00 38.22 103 ASN A N 1
ATOM 825 C CA . ASN A 1 103 ? 1.995 -10.233 -17.647 1.00 38.22 103 ASN A CA 1
ATOM 826 C C . ASN A 1 103 ? 2.278 -9.537 -18.985 1.00 38.22 103 ASN A C 1
ATOM 828 O O . ASN A 1 103 ? 1.377 -9.154 -19.724 1.00 38.22 103 ASN A O 1
ATOM 832 N N . ILE A 1 104 ? 3.561 -9.498 -19.343 1.00 43.97 104 ILE A N 1
ATOM 833 C CA . ILE A 1 104 ? 4.122 -9.050 -20.634 1.00 43.97 104 ILE A CA 1
ATOM 834 C C . ILE A 1 104 ? 3.578 -9.863 -21.842 1.00 43.97 104 ILE A C 1
ATOM 836 O O . ILE A 1 104 ? 3.961 -9.627 -22.982 1.00 43.97 104 ILE A O 1
ATOM 840 N N . ASN A 1 105 ? 2.658 -10.816 -21.641 1.00 39.25 105 ASN A N 1
ATOM 841 C CA . ASN A 1 105 ? 2.209 -11.740 -22.685 1.00 39.25 105 ASN A CA 1
ATOM 842 C C . ASN A 1 105 ? 0.704 -11.767 -22.976 1.00 39.25 105 ASN A C 1
ATOM 844 O O . ASN A 1 105 ? 0.283 -12.630 -23.745 1.00 39.25 105 ASN A O 1
ATOM 848 N N . GLN A 1 106 ? -0.120 -10.856 -22.452 1.00 36.16 106 GLN A N 1
ATOM 849 C CA . GLN A 1 106 ? -1.518 -10.793 -22.895 1.00 36.16 106 GLN A CA 1
ATOM 850 C C . GLN A 1 106 ? -1.941 -9.395 -23.326 1.00 36.16 106 GLN A C 1
ATOM 852 O O . GLN A 1 106 ? -2.203 -8.520 -22.515 1.00 36.16 106 GLN A O 1
ATOM 857 N N . SER A 1 107 ? -2.036 -9.294 -24.657 1.00 36.22 107 SER A N 1
ATOM 858 C CA . SER A 1 107 ? -2.742 -8.303 -25.464 1.00 36.22 107 SER A CA 1
ATOM 859 C C . SER A 1 107 ? -2.344 -6.856 -25.225 1.00 36.22 107 SER A C 1
ATOM 861 O O . SER A 1 107 ? -2.733 -6.249 -24.236 1.00 36.22 107 SER A O 1
ATOM 863 N N . VAL A 1 108 ? -1.648 -6.307 -26.226 1.00 45.22 108 VAL A N 1
ATOM 864 C CA . VAL A 1 108 ? -1.865 -4.953 -26.755 1.00 45.22 108 VAL A CA 1
ATOM 865 C C . VAL A 1 108 ? -3.190 -4.410 -26.225 1.00 45.22 108 VAL A C 1
ATOM 867 O O . VAL A 1 108 ? -4.251 -4.819 -26.699 1.00 45.22 108 VAL A O 1
ATOM 870 N N . ILE A 1 109 ? -3.128 -3.558 -25.200 1.00 48.09 109 ILE A N 1
ATOM 871 C CA . ILE A 1 109 ? -4.267 -2.728 -24.819 1.00 48.09 109 ILE A CA 1
ATOM 872 C C . ILE A 1 109 ? -4.666 -2.040 -26.122 1.00 48.09 109 ILE A C 1
ATOM 874 O O . ILE A 1 109 ? -3.804 -1.434 -26.766 1.00 48.09 109 ILE A O 1
ATOM 878 N N . GLU A 1 110 ? -5.912 -2.219 -26.574 1.00 49.31 110 GLU A N 1
ATOM 879 C CA . GLU A 1 110 ? -6.445 -1.454 -27.700 1.00 49.31 110 GLU A CA 1
ATOM 880 C C . GLU A 1 110 ? -6.207 0.015 -27.368 1.00 49.31 110 GLU A C 1
ATOM 882 O O . GLU A 1 110 ? -6.796 0.569 -26.443 1.00 49.31 110 GLU A O 1
ATOM 887 N N . CYS A 1 111 ? -5.203 0.578 -28.034 1.00 53.94 111 CYS A N 1
ATOM 888 C CA . CYS A 1 111 ? -4.573 1.811 -27.620 1.00 53.94 111 CYS A CA 1
ATOM 889 C C . CYS A 1 111 ? -5.581 2.936 -27.840 1.00 53.94 111 CYS A C 1
ATOM 891 O O . CYS A 1 111 ? -5.771 3.380 -28.974 1.00 53.94 111 CYS A O 1
ATOM 893 N N . VAL A 1 112 ? -6.249 3.365 -26.770 1.00 63.00 112 VAL A N 1
ATOM 894 C CA . VAL A 1 112 ? -7.074 4.572 -26.784 1.00 63.00 112 VAL A CA 1
ATOM 895 C C . VAL A 1 112 ? -6.163 5.732 -27.187 1.00 63.00 112 VAL A C 1
ATOM 897 O O . VAL A 1 112 ? -5.006 5.806 -26.758 1.00 63.00 112 VAL A O 1
ATOM 900 N N . GLU A 1 113 ? -6.639 6.594 -28.083 1.00 75.50 113 GLU A N 1
ATOM 901 C CA . GLU A 1 113 ? -5.884 7.776 -28.487 1.00 75.50 113 GLU A CA 1
ATOM 902 C C . GLU A 1 113 ? -5.710 8.687 -27.260 1.00 75.50 113 GLU A C 1
ATOM 904 O O . GLU A 1 113 ? -6.711 9.070 -26.658 1.00 75.50 113 GLU A O 1
ATOM 909 N N . PRO A 1 114 ? -4.470 8.995 -26.839 1.00 81.69 114 PRO A N 1
ATOM 910 C CA . PRO A 1 114 ? -4.253 9.781 -25.633 1.00 81.69 114 PRO A CA 1
ATOM 911 C C . PRO A 1 114 ? -4.633 11.245 -25.871 1.00 81.69 114 PRO A C 1
ATOM 913 O O . PRO A 1 114 ? -4.323 11.800 -26.928 1.00 81.69 114 PRO A O 1
ATOM 916 N N . ASP A 1 115 ? -5.207 11.895 -24.855 1.00 87.38 115 ASP A N 1
ATOM 917 C CA . ASP A 1 115 ? -5.575 13.319 -24.907 1.00 87.38 115 ASP A CA 1
ATOM 918 C C . ASP A 1 115 ? -4.361 14.226 -25.159 1.00 87.38 115 ASP A C 1
ATOM 920 O O . ASP A 1 115 ? -4.449 15.254 -25.835 1.00 87.38 115 ASP A O 1
ATOM 924 N N . ILE A 1 116 ? -3.200 13.836 -24.619 1.00 89.62 116 ILE A N 1
ATOM 925 C CA . ILE A 1 116 ? -1.935 14.555 -24.758 1.00 89.62 116 ILE A CA 1
ATOM 926 C C . ILE A 1 116 ? -0.861 13.594 -25.262 1.00 89.62 116 ILE A C 1
ATOM 928 O O . ILE A 1 116 ? -0.595 12.548 -24.673 1.00 89.62 116 ILE A O 1
ATOM 932 N N . ARG A 1 117 ? -0.185 13.990 -26.345 1.00 90.88 117 ARG A N 1
ATOM 933 C CA . ARG A 1 117 ? 0.965 13.273 -26.905 1.00 90.88 117 ARG A CA 1
ATOM 934 C C . ARG A 1 117 ? 2.247 14.045 -26.639 1.00 90.88 117 ARG A C 1
ATOM 936 O O . ARG A 1 117 ? 2.407 15.165 -27.116 1.00 90.88 117 ARG A O 1
ATOM 943 N N . ILE A 1 118 ? 3.172 13.418 -25.917 1.00 89.62 118 ILE A N 1
ATOM 944 C CA . ILE A 1 118 ? 4.494 13.973 -25.621 1.00 89.62 118 ILE A CA 1
ATOM 945 C C . ILE A 1 118 ? 5.539 13.161 -26.386 1.00 89.62 118 ILE A C 1
ATOM 947 O O . ILE A 1 118 ? 5.605 11.942 -26.256 1.00 89.62 118 ILE A O 1
ATOM 951 N N . ILE A 1 119 ? 6.359 13.842 -27.188 1.00 90.62 119 ILE A N 1
ATOM 952 C CA . ILE A 1 119 ? 7.515 13.245 -27.863 1.00 90.62 119 ILE A CA 1
ATOM 953 C C . ILE A 1 119 ? 8.763 13.707 -27.121 1.00 90.62 119 ILE A C 1
ATOM 955 O O . ILE A 1 119 ? 9.012 14.907 -27.012 1.00 90.62 119 ILE A O 1
ATOM 959 N N . MET A 1 120 ? 9.549 12.752 -26.633 1.00 87.12 120 MET A N 1
ATOM 960 C CA . MET A 1 120 ? 10.791 13.009 -25.913 1.00 87.12 120 MET A CA 1
ATOM 961 C C . MET A 1 120 ? 11.980 12.489 -26.724 1.00 87.12 120 MET A C 1
ATOM 963 O O . MET A 1 120 ? 11.914 11.421 -27.329 1.00 87.12 120 MET A O 1
ATOM 967 N N . CYS A 1 121 ? 13.068 13.255 -26.746 1.00 87.56 121 CYS A N 1
ATOM 968 C CA . CYS A 1 121 ? 14.325 12.891 -27.390 1.00 87.56 121 CYS A CA 1
ATOM 969 C C . CYS A 1 121 ? 15.472 13.208 -26.431 1.00 87.56 121 CYS A C 1
ATOM 971 O O . CYS A 1 121 ? 15.421 14.221 -25.735 1.00 87.56 121 CYS A O 1
ATOM 973 N N . MET A 1 122 ? 16.490 12.351 -26.408 1.00 84.69 122 MET A N 1
ATOM 974 C CA . MET A 1 122 ? 17.715 12.554 -25.638 1.00 84.69 122 MET A CA 1
ATOM 975 C C . MET A 1 122 ? 18.897 12.672 -26.590 1.00 84.69 122 MET A C 1
ATOM 977 O O . MET A 1 122 ? 18.964 11.974 -27.605 1.00 84.69 122 MET A O 1
ATOM 981 N N . PHE A 1 123 ? 19.831 13.559 -26.270 1.00 87.19 123 PHE A N 1
ATOM 982 C CA . PHE A 1 123 ? 21.053 13.711 -27.039 1.00 87.19 123 PHE A CA 1
ATOM 983 C C . PHE A 1 123 ? 22.082 12.682 -26.575 1.00 87.19 123 PHE A C 1
ATOM 985 O O . PHE A 1 123 ? 22.224 12.404 -25.389 1.00 87.19 123 PHE A O 1
ATOM 992 N N . CYS A 1 124 ? 22.882 12.156 -27.505 1.00 83.06 124 CYS A N 1
ATOM 993 C CA . CYS A 1 124 ? 23.902 11.142 -27.203 1.00 83.06 124 CYS A CA 1
ATOM 994 C C . CYS A 1 124 ? 25.007 11.609 -26.228 1.00 83.06 124 CYS A C 1
ATOM 996 O O . CYS A 1 124 ? 25.878 10.817 -25.884 1.00 83.06 124 CYS A O 1
ATOM 998 N N . GLY A 1 125 ? 25.018 12.889 -25.842 1.00 86.94 125 GLY A N 1
ATOM 999 C CA . GLY A 1 125 ? 25.944 13.465 -24.865 1.00 86.94 125 GLY A CA 1
ATOM 1000 C C . GLY A 1 125 ? 25.321 13.731 -23.493 1.00 86.94 125 GLY A C 1
ATOM 1001 O O . GLY A 1 125 ? 26.008 14.286 -22.637 1.00 86.94 125 GLY A O 1
ATOM 1002 N N . ASP A 1 126 ? 24.048 13.383 -23.287 1.00 86.69 126 ASP A N 1
ATOM 1003 C CA . ASP A 1 126 ? 23.394 13.577 -21.997 1.00 86.69 126 ASP A CA 1
ATOM 1004 C C . ASP A 1 126 ? 24.011 12.649 -20.934 1.00 86.69 126 ASP A C 1
ATOM 1006 O O . ASP A 1 126 ? 24.277 11.475 -21.206 1.00 86.69 126 ASP A O 1
ATOM 1010 N N . PRO A 1 127 ? 24.251 13.147 -19.706 1.00 87.56 127 PRO A N 1
ATOM 1011 C CA . PRO A 1 127 ? 24.905 12.370 -18.653 1.00 87.56 127 PRO A CA 1
ATOM 1012 C C . PRO A 1 127 ? 23.977 11.329 -18.006 1.00 87.56 127 PRO A C 1
ATOM 1014 O O . PRO A 1 127 ? 24.432 10.521 -17.199 1.00 87.56 127 PRO A O 1
ATOM 1017 N N . TYR A 1 128 ? 22.682 11.357 -18.331 1.00 84.12 128 TYR A N 1
ATOM 1018 C CA . TYR A 1 128 ? 21.667 10.461 -17.788 1.00 84.12 128 TYR A CA 1
ATOM 1019 C C . TYR A 1 128 ? 21.206 9.478 -18.862 1.00 84.12 128 TYR A C 1
ATOM 1021 O O . TYR A 1 128 ? 21.056 9.854 -20.022 1.00 84.12 128 TYR A O 1
ATOM 1029 N N . SER A 1 129 ? 20.959 8.225 -18.479 1.00 84.56 129 SER A N 1
ATOM 1030 C CA . SER A 1 129 ? 20.348 7.243 -19.377 1.00 84.56 129 SER A CA 1
ATOM 1031 C C . SER A 1 129 ? 18.833 7.459 -19.482 1.00 84.56 129 SER A C 1
ATOM 1033 O O . SER A 1 129 ? 18.225 8.079 -18.605 1.00 84.56 129 SER A O 1
ATOM 1035 N N . VAL A 1 130 ? 18.214 6.933 -20.544 1.00 82.12 130 VAL A N 1
ATOM 1036 C CA . VAL A 1 130 ? 16.755 7.006 -20.762 1.00 82.12 130 VAL A CA 1
ATOM 1037 C C . VAL A 1 130 ? 15.997 6.416 -19.575 1.00 82.12 130 VAL A C 1
ATOM 1039 O O . VAL A 1 130 ? 15.005 6.984 -19.123 1.00 82.12 130 VAL A O 1
ATOM 1042 N N . GLU A 1 131 ? 16.500 5.310 -19.033 1.00 79.94 131 GLU A N 1
ATOM 1043 C CA . GLU A 1 131 ? 15.918 4.619 -17.887 1.00 79.94 131 GLU A CA 1
ATOM 1044 C C . GLU A 1 131 ? 15.907 5.516 -16.650 1.00 79.94 131 GLU A C 1
ATOM 1046 O O . GLU A 1 131 ? 14.899 5.568 -15.956 1.00 79.94 131 GLU A O 1
ATOM 1051 N N . ASN A 1 132 ? 16.976 6.280 -16.406 1.00 80.44 132 ASN A N 1
ATOM 1052 C CA . ASN A 1 132 ? 17.050 7.181 -15.254 1.00 80.44 132 ASN A CA 1
ATOM 1053 C C . ASN A 1 132 ? 16.081 8.360 -15.375 1.00 80.44 132 ASN A C 1
ATOM 1055 O O . ASN A 1 132 ? 15.506 8.783 -14.375 1.00 80.44 132 ASN A O 1
ATOM 1059 N N . VAL A 1 133 ? 15.890 8.892 -16.585 1.00 84.12 133 VAL A N 1
ATOM 1060 C CA . VAL A 1 133 ? 14.972 10.021 -16.799 1.00 84.12 133 VAL A CA 1
ATOM 1061 C C . VAL A 1 133 ? 13.514 9.567 -16.723 1.00 84.12 133 VAL A C 1
ATOM 1063 O O . VAL A 1 133 ? 12.678 10.274 -16.165 1.00 84.12 133 VAL A O 1
ATOM 1066 N N . LEU A 1 134 ? 13.204 8.381 -17.252 1.00 84.62 134 LEU A N 1
ATOM 1067 C CA . LEU A 1 134 ? 11.845 7.842 -17.257 1.00 84.62 134 LEU A CA 1
ATOM 1068 C C . LEU A 1 134 ? 11.487 7.065 -15.987 1.00 84.62 134 LEU A C 1
ATOM 1070 O O . LEU A 1 134 ? 10.307 6.786 -15.794 1.00 84.62 134 LEU A O 1
ATOM 1074 N N . ALA A 1 135 ? 12.444 6.741 -15.112 1.00 79.31 135 ALA A N 1
ATOM 1075 C CA . ALA A 1 135 ? 12.215 5.932 -13.912 1.00 79.31 135 ALA A CA 1
ATOM 1076 C C . ALA A 1 135 ? 10.990 6.369 -13.084 1.00 79.31 135 ALA A C 1
ATOM 1078 O O . ALA A 1 135 ? 10.174 5.497 -12.786 1.00 79.31 135 ALA A O 1
ATOM 1079 N N . PRO A 1 136 ? 10.769 7.669 -12.784 1.00 78.88 136 PRO A N 1
ATOM 1080 C CA . PRO A 1 136 ? 9.591 8.093 -12.024 1.00 78.88 136 PRO A CA 1
ATOM 1081 C C . PRO A 1 136 ? 8.269 7.784 -12.740 1.00 78.88 136 PRO A C 1
ATOM 1083 O O . PRO A 1 136 ? 7.285 7.411 -12.104 1.00 78.88 136 PRO A O 1
ATOM 1086 N N . LEU A 1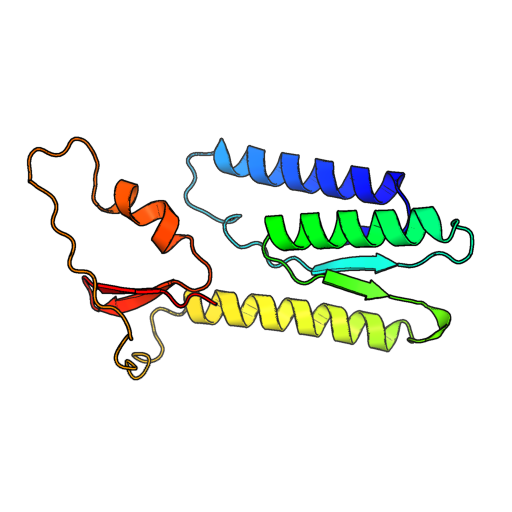 137 ? 8.256 7.909 -14.071 1.00 80.12 137 LEU A N 1
ATOM 1087 C CA . LEU A 1 137 ? 7.088 7.618 -14.898 1.00 80.12 137 LEU A CA 1
ATOM 1088 C C . LEU A 1 137 ? 6.857 6.112 -15.001 1.00 80.12 137 LEU A C 1
ATOM 1090 O O . LEU A 1 137 ? 5.729 5.659 -14.876 1.00 80.12 137 LEU A O 1
ATOM 1094 N N . LEU A 1 138 ? 7.917 5.327 -15.188 1.00 77.19 138 LEU A N 1
ATOM 1095 C CA . LEU A 1 138 ? 7.843 3.865 -15.261 1.00 77.19 138 LEU A CA 1
ATOM 1096 C C . LEU A 1 138 ? 7.428 3.234 -13.926 1.00 77.19 138 LEU A C 1
ATOM 1098 O O . LEU A 1 138 ? 6.817 2.171 -13.925 1.00 77.19 138 LEU A O 1
ATOM 1102 N N . SER A 1 139 ? 7.719 3.892 -12.800 1.00 71.62 139 SER A N 1
ATOM 1103 C CA . SER A 1 139 ? 7.239 3.482 -11.476 1.00 71.62 139 SER A CA 1
ATOM 1104 C C . SER A 1 139 ? 5.805 3.923 -11.167 1.00 71.62 139 SER A C 1
ATOM 1106 O O . SER A 1 139 ? 5.274 3.562 -10.119 1.00 71.62 139 SER A O 1
ATOM 1108 N N . HIS A 1 140 ? 5.177 4.725 -12.031 1.00 72.25 140 HIS A N 1
ATOM 1109 C CA . HIS A 1 140 ? 3.826 5.216 -11.789 1.00 72.25 140 HIS A CA 1
ATOM 1110 C C . HIS A 1 140 ? 2.798 4.101 -12.026 1.00 72.25 140 HIS A C 1
ATOM 1112 O O . HIS A 1 140 ? 2.808 3.451 -13.070 1.00 72.25 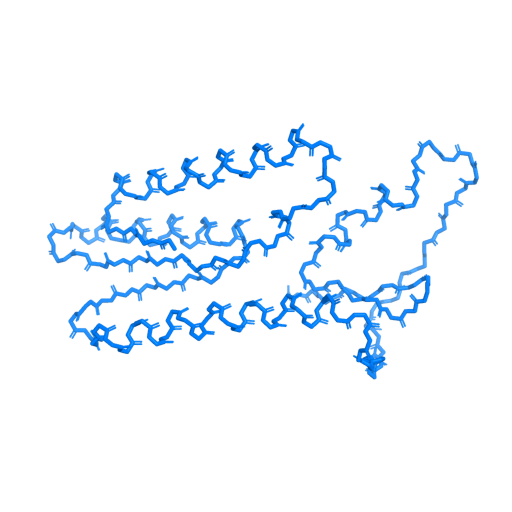140 HIS A O 1
ATOM 1118 N N . GLN A 1 141 ? 1.869 3.913 -11.083 1.00 62.81 141 GLN A N 1
ATOM 1119 C CA . GLN A 1 141 ? 0.865 2.834 -11.117 1.00 62.81 141 GLN A CA 1
ATOM 1120 C C . GLN A 1 141 ? -0.069 2.872 -12.338 1.00 62.81 141 GLN A C 1
ATOM 1122 O O . GLN A 1 141 ? -0.679 1.869 -12.681 1.00 62.81 141 GLN A O 1
ATOM 1127 N N . PHE A 1 142 ? -0.161 4.023 -13.000 1.00 71.88 142 PHE A N 1
ATOM 1128 C CA . PHE A 1 142 ? -0.966 4.227 -14.203 1.00 71.88 142 PHE A CA 1
ATOM 1129 C C . PHE A 1 142 ? -0.105 4.427 -15.460 1.00 71.88 142 PHE A C 1
ATOM 1131 O O . PHE A 1 142 ? -0.491 5.154 -16.369 1.00 71.88 142 PHE A O 1
ATOM 1138 N N . CYS A 1 143 ? 1.102 3.856 -15.488 1.00 79.38 143 CYS A N 1
ATOM 1139 C CA . CYS A 1 143 ? 1.998 3.880 -16.641 1.00 79.38 143 CYS A CA 1
ATOM 1140 C C . CYS A 1 143 ? 1.944 2.561 -17.418 1.00 79.38 143 CYS A C 1
ATOM 1142 O O . CYS A 1 143 ? 2.287 1.505 -16.899 1.00 79.38 143 CYS A O 1
ATOM 1144 N N . PHE A 1 144 ? 1.566 2.617 -18.687 1.00 72.75 144 PHE A N 1
ATOM 1145 C CA . PHE A 1 144 ? 1.355 1.458 -19.544 1.00 72.75 144 PHE A CA 1
ATOM 1146 C C . PHE A 1 144 ? 2.321 1.479 -20.718 1.00 72.75 144 PHE A C 1
ATOM 1148 O O . PHE A 1 144 ? 2.538 2.522 -21.329 1.00 72.75 144 PHE A O 1
ATOM 1155 N N . LEU A 1 145 ? 2.864 0.327 -21.106 1.00 73.50 145 LEU A N 1
ATOM 1156 C CA . LEU A 1 145 ? 3.663 0.235 -22.325 1.00 73.50 145 LEU A CA 1
ATOM 1157 C C . LEU A 1 145 ? 2.733 0.124 -23.542 1.00 73.50 145 LEU A C 1
ATOM 1159 O O . LEU A 1 145 ? 2.002 -0.850 -23.691 1.00 73.50 145 LEU A O 1
ATOM 1163 N N . SER A 1 146 ? 2.761 1.128 -24.415 1.00 74.31 146 SER A N 1
ATOM 1164 C CA . SER A 1 146 ? 1.957 1.165 -25.646 1.00 74.31 146 SER A CA 1
ATOM 1165 C C . SER A 1 146 ? 2.714 0.583 -26.839 1.00 74.31 146 SER A C 1
ATOM 1167 O O . SER A 1 146 ? 2.136 -0.060 -27.714 1.00 74.31 146 SER A O 1
ATOM 1169 N N . SER A 1 147 ? 4.034 0.785 -26.878 1.00 72.06 147 SER A N 1
ATOM 1170 C CA . SER A 1 147 ? 4.914 0.256 -27.921 1.00 72.06 147 SER A CA 1
ATOM 1171 C C . SER A 1 147 ? 6.339 0.074 -27.389 1.00 72.06 147 SER A C 1
ATOM 1173 O O . SER A 1 147 ? 6.651 0.508 -26.283 1.00 72.06 147 SER A O 1
ATOM 1175 N N . ALA A 1 148 ? 7.237 -0.504 -28.196 1.00 75.06 148 ALA A N 1
ATOM 1176 C CA . ALA A 1 148 ? 8.651 -0.688 -27.839 1.00 75.06 148 ALA A CA 1
ATOM 1177 C C . ALA A 1 148 ? 9.364 0.606 -27.387 1.00 75.06 148 ALA A C 1
ATOM 1179 O O . ALA A 1 148 ? 10.347 0.540 -26.653 1.00 75.06 148 ALA A O 1
ATOM 1180 N N . HIS A 1 149 ? 8.875 1.774 -27.815 1.00 79.88 149 HIS A N 1
ATOM 1181 C CA . HIS A 1 149 ? 9.442 3.084 -27.486 1.00 79.88 149 HIS A CA 1
ATOM 1182 C C . HIS A 1 149 ? 8.369 4.079 -27.027 1.00 79.88 149 HIS A C 1
ATOM 1184 O O . HIS A 1 149 ? 8.495 5.284 -27.247 1.00 79.88 149 HIS A O 1
ATOM 1190 N N . SER A 1 150 ? 7.259 3.600 -26.461 1.00 83.31 150 SER A N 1
ATOM 1191 C CA . SER A 1 150 ? 6.165 4.477 -26.036 1.00 83.31 150 SER A CA 1
ATOM 1192 C C . SER A 1 150 ? 5.471 3.950 -24.795 1.00 83.31 150 SER A C 1
ATOM 1194 O O . SER A 1 150 ? 5.141 2.767 -24.712 1.00 83.31 150 SER A O 1
ATOM 1196 N N . ILE A 1 151 ? 5.186 4.871 -23.880 1.00 84.19 151 ILE A N 1
ATOM 1197 C CA . ILE A 1 151 ? 4.373 4.640 -22.691 1.00 84.19 151 ILE A CA 1
ATOM 1198 C C . ILE A 1 151 ? 3.137 5.547 -22.727 1.00 84.19 151 ILE A C 1
ATOM 1200 O O . ILE A 1 151 ? 3.182 6.629 -23.313 1.00 84.19 151 ILE A O 1
ATOM 1204 N N . ILE A 1 152 ? 2.042 5.102 -22.125 1.00 83.56 152 ILE A N 1
ATOM 1205 C CA . ILE A 1 152 ? 0.839 5.886 -21.838 1.00 83.56 152 ILE A CA 1
ATOM 1206 C C . ILE A 1 152 ? 0.786 6.087 -20.332 1.00 83.56 152 ILE A C 1
ATOM 1208 O O . ILE A 1 152 ? 1.053 5.157 -19.584 1.00 83.56 152 ILE A O 1
ATOM 1212 N N . LEU A 1 153 ? 0.435 7.287 -19.893 1.00 83.69 153 LEU A N 1
ATOM 1213 C CA . LEU A 1 153 ? 0.199 7.590 -18.489 1.00 83.69 153 LEU A CA 1
ATOM 1214 C C . LEU A 1 153 ? -1.250 8.031 -18.338 1.00 83.69 153 LEU A C 1
ATOM 1216 O O . LEU A 1 153 ? -1.646 9.009 -18.970 1.00 83.69 153 LEU A O 1
ATOM 1220 N N . GLU A 1 154 ? -2.022 7.331 -17.513 1.00 78.12 154 GLU A N 1
ATOM 1221 C CA . GLU A 1 154 ? -3.319 7.834 -17.063 1.00 78.12 154 GLU A CA 1
ATOM 1222 C C . GLU A 1 154 ? -3.122 8.687 -15.805 1.00 78.12 154 GLU A C 1
ATOM 1224 O O . GLU A 1 154 ? -2.424 8.313 -14.858 1.00 78.12 154 GLU A O 1
ATOM 1229 N N . THR A 1 155 ? -3.721 9.873 -15.817 1.00 71.38 155 THR A N 1
ATOM 1230 C CA . THR A 1 155 ? -3.702 10.829 -14.706 1.00 71.38 155 THR A CA 1
ATOM 1231 C C . THR A 1 155 ? -5.143 11.197 -14.373 1.00 71.38 155 THR A C 1
ATOM 1233 O O . THR A 1 155 ? -5.889 11.534 -15.293 1.00 71.38 155 THR A O 1
ATOM 1236 N N . PHE A 1 156 ? -5.521 11.135 -13.095 1.00 59.22 156 PHE A N 1
ATOM 1237 C CA . PHE A 1 156 ? -6.851 11.512 -12.600 1.00 59.22 156 PHE A CA 1
ATOM 1238 C C . PHE A 1 156 ? -6.848 12.922 -12.010 1.00 59.22 156 PHE A C 1
ATOM 1240 O O . PHE A 1 156 ? -5.824 13.289 -11.386 1.00 59.22 156 PHE A O 1
#

Secondary structure (DSSP, 8-state):
-EESSHHHHHHHHHHHHHHHHHHHSS----SSTT----EEEEE-TTS-HHHHHHHHHHHHHHHHHTT--EEEEETTTS-HHHHHHHHHHHHHHHHHHHHTTT-TTS-----PPPSS-------TT-SS-HHHHHHHHHTSTTEEEEETTEEEE---

Foldseek 3Di:
DEDAAPVRLVVVLVVVVVVVVVVVPDPDDDDPLQDADEYEYEHDPVDDPVRLVVSQVSSVVSCVVSVYHYYYDYCVVDPPVRVVVVRVVSSVVSVCLVVVVVCPPDDQPPDDDDPDDDDDDDDPPDPDDPCRVCVVVNSDSQWADNDPPDIDGDDD